Protein AF-A0A3D0NFG2-F1 (afdb_monomer_lite)

Structure (mmCIF, N/CA/C/O backbone):
data_AF-A0A3D0NFG2-F1
#
_entry.id   AF-A0A3D0NFG2-F1
#
loop_
_atom_site.group_PDB
_atom_site.id
_atom_site.type_symbol
_atom_site.label_atom_id
_atom_site.label_alt_id
_atom_site.label_comp_id
_atom_site.label_asym_id
_atom_site.label_entity_id
_atom_site.label_seq_id
_atom_site.pdbx_PDB_ins_code
_atom_site.Cartn_x
_atom_site.Cartn_y
_atom_site.Cartn_z
_atom_site.occupancy
_atom_site.B_iso_or_equiv
_atom_site.auth_seq_id
_atom_site.auth_comp_id
_atom_site.auth_asym_id
_atom_site.auth_atom_id
_atom_site.pdbx_PDB_model_num
ATOM 1 N N . MET A 1 1 ? 4.947 32.023 20.727 1.00 33.19 1 MET A N 1
ATOM 2 C CA . MET A 1 1 ? 3.590 32.604 20.768 1.00 33.19 1 MET A CA 1
ATOM 3 C C . MET A 1 1 ? 2.677 31.541 21.335 1.00 33.19 1 MET A C 1
ATOM 5 O O . MET A 1 1 ? 2.303 30.622 20.619 1.00 33.19 1 MET A O 1
ATOM 9 N N . LEU A 1 2 ? 2.486 31.579 22.651 1.00 29.92 2 LEU A N 1
ATOM 10 C CA . LEU A 1 2 ? 1.627 30.643 23.366 1.00 29.92 2 LEU A CA 1
ATOM 11 C C . LEU A 1 2 ? 0.186 30.987 22.993 1.00 29.92 2 LEU A C 1
ATOM 13 O O . LEU A 1 2 ? -0.215 32.143 23.114 1.00 29.92 2 LEU A O 1
ATOM 17 N N . ALA A 1 3 ? -0.530 30.010 22.440 1.00 35.03 3 ALA A N 1
ATOM 18 C CA . ALA A 1 3 ? -1.921 30.171 22.061 1.00 35.03 3 ALA A CA 1
ATOM 19 C C . ALA A 1 3 ? -2.739 30.538 23.303 1.00 35.03 3 ALA A C 1
ATOM 21 O O . ALA A 1 3 ? -2.671 29.856 24.325 1.00 35.03 3 ALA A O 1
ATOM 22 N N . SER A 1 4 ? -3.472 31.643 23.179 1.00 37.44 4 SER A N 1
ATOM 23 C CA . SER A 1 4 ? -4.578 32.040 24.042 1.00 37.44 4 SER A CA 1
ATOM 24 C C . SER A 1 4 ? -5.436 30.835 24.399 1.00 37.44 4 SER A C 1
ATOM 26 O O . SER A 1 4 ? -5.731 30.044 23.504 1.00 37.44 4 SER A O 1
ATOM 28 N N . GLU A 1 5 ? -5.810 30.749 25.676 1.00 38.12 5 GLU A N 1
ATOM 29 C CA . GLU A 1 5 ? -6.784 29.840 26.287 1.00 38.12 5 GLU A CA 1
ATOM 30 C C . GLU A 1 5 ? -7.698 29.167 25.259 1.00 38.12 5 GLU A C 1
ATOM 32 O O . GLU A 1 5 ? -8.782 29.644 24.921 1.00 38.12 5 GLU A O 1
ATOM 37 N N . GLY A 1 6 ? -7.219 28.045 24.721 1.00 37.66 6 GLY A N 1
ATOM 38 C CA . GLY A 1 6 ? -8.059 27.153 23.958 1.00 37.66 6 GLY A CA 1
ATOM 39 C C . GLY A 1 6 ? -9.035 26.587 24.962 1.00 37.66 6 GLY A C 1
ATOM 40 O O . GLY A 1 6 ? -8.626 25.819 25.831 1.00 37.66 6 GLY A O 1
ATOM 41 N N . GLN A 1 7 ? -10.303 26.987 24.868 1.00 35.16 7 GLN A N 1
ATOM 42 C CA . GLN A 1 7 ? -11.394 26.184 25.395 1.00 35.16 7 GLN A CA 1
ATOM 43 C C . GLN A 1 7 ? -11.075 24.740 25.013 1.00 35.16 7 GLN A C 1
ATOM 45 O O . GLN A 1 7 ? -11.047 24.409 23.824 1.00 35.16 7 GLN A O 1
ATOM 50 N N . CYS A 1 8 ? -10.739 23.910 26.005 1.00 37.84 8 CYS A N 1
ATOM 51 C CA . CYS A 1 8 ? -10.743 22.473 25.823 1.00 37.84 8 CYS A CA 1
ATOM 52 C C . CYS A 1 8 ? -12.117 22.184 25.245 1.00 37.84 8 CYS A C 1
ATOM 54 O O . CYS A 1 8 ? -13.112 22.398 25.936 1.00 37.84 8 CYS A O 1
ATOM 56 N N . ALA A 1 9 ? -12.180 21.813 23.964 1.00 45.41 9 ALA A N 1
ATOM 57 C CA . ALA A 1 9 ? -13.409 21.301 23.398 1.00 45.41 9 ALA A CA 1
ATOM 58 C C . ALA A 1 9 ? -13.881 20.239 24.390 1.00 45.41 9 ALA A C 1
ATOM 60 O O . ALA A 1 9 ? -13.115 19.311 24.667 1.00 45.41 9 ALA A O 1
ATOM 61 N N . GLU A 1 10 ? -15.052 20.451 25.003 1.00 46.59 10 GLU A N 1
ATOM 62 C CA . GLU A 1 10 ? -15.667 19.461 25.881 1.00 46.59 10 GLU A CA 1
ATOM 63 C C . GLU A 1 10 ? -15.535 18.127 25.164 1.00 46.59 10 GLU A C 1
ATOM 65 O O . GLU A 1 10 ? -15.967 17.991 24.012 1.00 46.59 10 GLU A O 1
ATOM 70 N N . GLY A 1 11 ? -14.795 17.203 25.786 1.00 48.84 11 GLY A N 1
ATOM 71 C CA . GLY A 1 11 ? -14.475 15.929 25.172 1.00 48.84 11 GLY A CA 1
ATOM 72 C C . GLY A 1 11 ? -15.769 15.339 24.636 1.00 48.84 11 GLY A C 1
ATOM 73 O O . GLY A 1 11 ? -16.763 15.285 25.361 1.00 48.84 11 GLY A O 1
ATOM 74 N N . THR A 1 12 ? -15.768 14.909 23.374 1.00 53.91 12 THR A N 1
ATOM 75 C CA . THR A 1 12 ? -16.924 14.360 22.637 1.00 53.91 12 THR A CA 1
ATOM 76 C C . THR A 1 12 ? -17.477 13.056 23.232 1.00 53.91 12 THR A C 1
ATOM 78 O O . THR A 1 12 ? -18.167 12.303 22.555 1.00 53.91 12 THR A O 1
ATOM 81 N N . THR A 1 13 ? -17.183 12.798 24.502 1.00 50.78 13 THR A N 1
ATOM 82 C CA . THR A 1 13 ? -17.468 11.602 25.287 1.00 50.78 13 THR A CA 1
ATOM 83 C C . THR A 1 13 ? -18.940 11.253 25.410 1.00 50.78 13 THR A C 1
ATOM 85 O O . THR A 1 13 ? -19.239 10.111 25.730 1.00 50.78 13 THR A O 1
ATOM 88 N N . ASP A 1 14 ? -19.842 12.193 25.119 1.00 53.84 14 ASP A N 1
ATOM 89 C CA . ASP A 1 14 ? -21.291 11.977 25.210 1.00 53.84 14 ASP A CA 1
ATOM 90 C C . ASP A 1 14 ? -22.037 12.278 23.900 1.00 53.84 14 ASP A C 1
ATOM 92 O O . ASP A 1 14 ? -23.268 12.317 23.847 1.00 53.84 14 ASP A O 1
ATOM 96 N N . ARG A 1 15 ? -21.307 12.507 22.799 1.00 59.91 15 ARG A N 1
ATOM 97 C CA . ARG A 1 15 ? -21.954 12.688 21.499 1.00 59.91 15 ARG A CA 1
ATOM 98 C C . ARG A 1 15 ? -22.328 11.315 20.963 1.00 59.91 15 ARG A C 1
ATOM 100 O O . ARG A 1 15 ? -21.459 10.569 20.519 1.00 59.91 15 ARG A O 1
ATOM 107 N N . GLN A 1 16 ? -23.626 11.009 20.968 1.00 69.81 16 GLN A N 1
ATOM 108 C CA . GLN A 1 16 ? -24.158 9.921 20.153 1.00 69.81 16 GLN A CA 1
ATOM 109 C C . GLN A 1 16 ? -23.656 10.112 18.720 1.00 69.81 16 GLN A C 1
ATOM 111 O O . GLN A 1 16 ? -23.919 11.131 18.076 1.00 69.81 16 GLN A O 1
ATOM 116 N N . THR A 1 17 ? -22.870 9.149 18.255 1.00 80.81 17 THR A N 1
ATOM 117 C CA . THR A 1 17 ? -22.407 9.089 16.875 1.00 80.81 17 THR A CA 1
ATOM 118 C C . THR A 1 17 ? -23.627 8.997 15.958 1.00 80.81 17 THR A C 1
ATOM 120 O O . THR A 1 17 ? -24.658 8.432 16.325 1.00 80.81 17 THR A O 1
ATOM 123 N N . HIS A 1 18 ? -23.534 9.551 14.746 1.00 82.56 18 HIS A N 1
ATOM 124 C CA . HIS A 1 18 ? -24.657 9.535 13.794 1.00 82.56 18 HIS A CA 1
ATOM 125 C C . HIS A 1 18 ? -25.144 8.114 13.466 1.00 82.56 18 HIS A C 1
ATOM 127 O O . HIS A 1 18 ? -26.320 7.909 13.169 1.00 82.56 18 HIS A O 1
ATOM 133 N N . HIS A 1 19 ? -24.242 7.136 13.556 1.00 87.12 19 HIS A N 1
ATOM 134 C CA . HIS A 1 19 ? -24.531 5.712 13.459 1.00 87.12 19 HIS A CA 1
ATOM 135 C C . HIS A 1 19 ? -23.896 4.977 14.635 1.00 87.12 19 HIS A C 1
ATOM 137 O O . HIS A 1 19 ? -22.811 5.355 15.082 1.00 87.12 19 HIS A O 1
ATOM 143 N N . ALA A 1 20 ? -24.542 3.910 15.107 1.00 88.75 20 ALA A N 1
ATOM 144 C CA . ALA A 1 20 ? -23.951 3.046 16.122 1.00 88.75 20 ALA A CA 1
ATOM 145 C C . ALA A 1 20 ? -22.652 2.421 15.570 1.00 88.75 20 ALA A C 1
ATOM 147 O O . ALA A 1 20 ? -22.686 1.822 14.489 1.00 88.75 20 ALA A O 1
ATOM 148 N N . PRO A 1 21 ? -21.511 2.563 16.267 1.00 87.88 21 PRO A N 1
ATOM 149 C CA . PRO A 1 21 ? -20.243 2.051 15.776 1.00 87.88 21 PRO A CA 1
ATOM 150 C C . PRO A 1 21 ? -20.239 0.520 15.804 1.00 87.88 21 PRO A C 1
ATOM 152 O O . PRO A 1 21 ? -20.624 -0.105 16.792 1.00 87.88 21 PRO A O 1
ATOM 155 N N . THR A 1 22 ? -19.784 -0.096 14.714 1.00 90.62 22 THR A N 1
ATOM 156 C CA . THR A 1 22 ? -19.608 -1.557 14.621 1.00 90.62 22 THR A CA 1
ATOM 157 C C . THR A 1 22 ? -18.199 -2.000 15.018 1.00 90.62 22 THR A C 1
ATOM 159 O O . THR A 1 22 ? -18.009 -3.132 15.460 1.00 90.62 22 THR A O 1
ATOM 162 N N . ALA A 1 23 ? -17.214 -1.106 14.902 1.00 92.12 23 ALA A N 1
ATOM 163 C CA . ALA A 1 23 ? -15.853 -1.303 15.385 1.00 92.12 23 ALA A CA 1
ATOM 164 C C . ALA A 1 23 ? -15.674 -0.653 16.763 1.00 92.12 23 ALA A C 1
ATOM 166 O O . ALA A 1 23 ? -16.219 0.415 17.024 1.00 92.12 23 ALA A O 1
ATOM 167 N N . LYS A 1 24 ? -14.877 -1.285 17.634 1.00 89.38 24 LYS A N 1
ATOM 168 C CA . LYS A 1 24 ? -14.506 -0.718 18.945 1.00 89.38 24 LYS A CA 1
ATOM 169 C C . LYS A 1 24 ? -13.225 0.107 18.876 1.00 89.38 24 LYS A C 1
ATOM 171 O O . LYS A 1 24 ? -13.131 1.154 19.492 1.00 89.38 24 LYS A O 1
ATOM 176 N N . ASN A 1 25 ? -12.241 -0.388 18.127 1.00 89.62 25 ASN A N 1
ATOM 177 C CA . ASN A 1 25 ? -10.910 0.196 18.020 1.00 89.62 25 ASN A CA 1
ATOM 178 C C . ASN A 1 25 ? -10.446 0.151 16.565 1.00 89.62 25 ASN A C 1
ATOM 180 O O . ASN A 1 25 ? -10.721 -0.821 15.860 1.00 89.62 25 ASN A O 1
ATOM 184 N N . VAL A 1 26 ? -9.699 1.171 16.146 1.00 91.50 26 VAL A N 1
ATOM 185 C CA . VAL A 1 26 ? -9.026 1.217 14.843 1.00 91.50 26 VAL A CA 1
ATOM 186 C C . VAL A 1 26 ? -7.533 1.380 15.088 1.00 91.50 26 VAL A C 1
ATOM 188 O O . VAL A 1 26 ? -7.094 2.403 15.609 1.00 91.50 26 VAL A O 1
ATOM 191 N N . ILE A 1 27 ? -6.755 0.371 14.702 1.00 92.12 27 ILE A N 1
ATOM 192 C CA . ILE A 1 27 ? -5.293 0.442 14.676 1.00 92.12 27 ILE A CA 1
ATOM 193 C C . ILE A 1 27 ? -4.894 0.669 13.224 1.00 92.12 27 ILE A C 1
ATOM 195 O O . ILE A 1 27 ? -5.105 -0.195 12.376 1.00 92.12 27 ILE A O 1
ATOM 199 N N . PHE A 1 28 ? -4.343 1.845 12.937 1.00 91.31 28 PHE A N 1
ATOM 200 C CA . PHE A 1 28 ? -3.890 2.207 11.601 1.00 91.31 28 PHE A CA 1
ATOM 201 C C . PHE A 1 28 ? -2.375 2.386 11.584 1.00 91.31 28 PHE A C 1
ATOM 203 O O . PHE A 1 28 ? -1.821 3.140 12.383 1.00 91.31 28 PHE A O 1
ATOM 210 N N . MET A 1 29 ? -1.715 1.705 10.651 1.00 90.25 29 MET A N 1
ATOM 211 C CA . MET A 1 29 ? -0.271 1.770 10.458 1.00 90.25 29 MET A CA 1
ATOM 212 C C . MET A 1 29 ? 0.029 2.174 9.015 1.00 90.25 29 MET A C 1
ATOM 214 O O . MET A 1 29 ? -0.224 1.409 8.090 1.00 90.25 29 MET A O 1
ATOM 218 N N . CYS A 1 30 ? 0.600 3.364 8.827 1.00 89.00 30 CYS A N 1
ATOM 219 C CA . CYS A 1 30 ? 1.182 3.782 7.553 1.00 89.00 30 CYS A CA 1
ATOM 220 C C . CYS A 1 30 ? 2.696 3.580 7.632 1.00 89.00 30 CYS A C 1
ATOM 222 O O . CYS A 1 30 ? 3.394 4.339 8.305 1.00 89.00 30 CYS A O 1
ATOM 224 N N . GLN A 1 31 ? 3.204 2.525 7.000 1.00 88.62 31 GLN A N 1
ATOM 225 C CA . GLN A 1 31 ? 4.600 2.119 7.146 1.00 88.62 31 GLN A CA 1
ATOM 226 C C . GLN A 1 31 ? 5.489 2.825 6.111 1.00 88.62 31 GLN A C 1
ATOM 228 O O . GLN A 1 31 ? 5.757 2.305 5.030 1.00 88.62 31 GLN A O 1
ATOM 233 N N . IL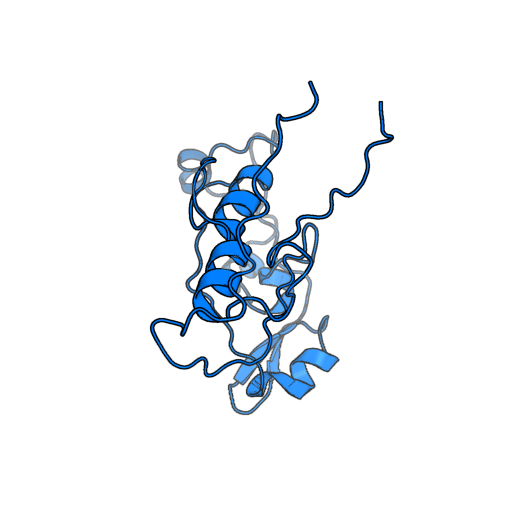E A 1 32 ? 5.939 4.036 6.443 1.00 85.75 32 ILE A N 1
ATOM 234 C CA . ILE A 1 32 ? 6.846 4.818 5.591 1.00 85.75 32 ILE A CA 1
ATOM 235 C C . ILE A 1 32 ? 8.194 4.088 5.494 1.00 85.75 32 ILE A C 1
ATOM 237 O O . ILE A 1 32 ? 8.808 3.776 6.513 1.00 85.75 32 ILE A O 1
ATOM 241 N N . GLY A 1 33 ? 8.644 3.805 4.269 1.00 86.62 33 GLY A N 1
ATOM 242 C CA . GLY A 1 33 ? 9.877 3.050 4.015 1.00 86.62 33 GLY A CA 1
ATOM 243 C C . GLY A 1 33 ? 9.745 1.528 4.163 1.00 86.62 33 GLY A C 1
ATOM 244 O O . GLY A 1 33 ? 10.761 0.836 4.174 1.00 86.62 33 GLY A O 1
ATOM 245 N N . ALA A 1 34 ? 8.524 0.998 4.283 1.00 90.19 34 ALA A N 1
ATOM 246 C CA . ALA A 1 34 ? 8.282 -0.440 4.194 1.00 90.19 34 ALA A CA 1
ATOM 247 C C . ALA A 1 34 ? 8.563 -0.994 2.782 1.00 90.19 34 ALA A C 1
ATOM 249 O O . ALA A 1 34 ? 8.649 -0.219 1.825 1.00 90.19 34 ALA A O 1
ATOM 250 N N . PRO A 1 35 ? 8.688 -2.329 2.634 1.00 92.12 35 PRO A N 1
ATOM 251 C CA . PRO A 1 35 ? 8.835 -2.951 1.324 1.00 92.12 35 PRO A CA 1
ATOM 252 C C . PRO A 1 35 ? 7.662 -2.617 0.394 1.00 92.12 35 PRO A C 1
ATOM 254 O O . PRO A 1 35 ? 6.534 -2.399 0.843 1.00 92.12 35 PRO A O 1
ATOM 257 N N . SER A 1 36 ? 7.933 -2.597 -0.912 1.00 91.94 36 SER A N 1
ATOM 258 C CA . SER A 1 36 ? 6.932 -2.299 -1.938 1.00 91.94 36 SER A CA 1
ATOM 259 C C . SER A 1 36 ? 5.769 -3.288 -1.890 1.00 91.94 36 SER A C 1
ATOM 261 O O . SER A 1 36 ? 5.966 -4.489 -1.712 1.00 91.94 36 SER A O 1
ATOM 263 N N . GLN A 1 37 ? 4.549 -2.827 -2.169 1.00 92.06 37 GLN A N 1
ATOM 264 C CA . GLN A 1 37 ? 3.405 -3.725 -2.340 1.00 92.06 37 GLN A CA 1
ATOM 265 C C . GLN A 1 37 ? 3.628 -4.754 -3.462 1.00 92.06 37 GLN A C 1
ATOM 267 O O . GLN A 1 37 ? 3.117 -5.873 -3.374 1.00 92.06 37 GLN A O 1
ATOM 272 N N . PHE A 1 38 ? 4.431 -4.403 -4.476 1.00 94.00 38 PHE A N 1
ATOM 273 C CA . PHE A 1 38 ? 4.786 -5.297 -5.583 1.00 94.00 38 PHE A CA 1
ATOM 274 C C . PHE A 1 38 ? 5.755 -6.409 -5.169 1.00 94.00 38 PHE A C 1
ATOM 276 O O . PHE A 1 38 ? 5.851 -7.408 -5.874 1.00 94.00 38 PHE A O 1
ATOM 283 N N . ASP A 1 39 ? 6.424 -6.247 -4.024 1.00 96.56 39 ASP A N 1
ATOM 284 C CA . ASP A 1 39 ? 7.308 -7.244 -3.414 1.00 96.56 39 ASP A CA 1
ATOM 285 C C . ASP A 1 39 ? 6.605 -8.079 -2.338 1.00 96.56 39 ASP A C 1
ATOM 287 O O . ASP A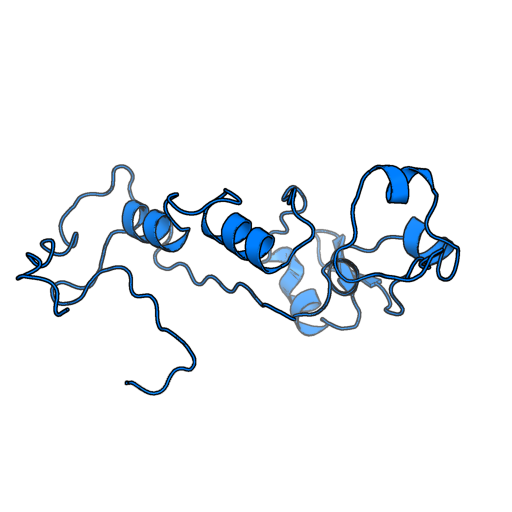 1 39 ? 7.160 -9.085 -1.902 1.00 96.56 39 ASP A O 1
ATOM 291 N N . LEU A 1 40 ? 5.402 -7.681 -1.898 1.00 96.56 40 LEU A N 1
ATOM 292 C CA . LEU A 1 40 ? 4.701 -8.312 -0.775 1.00 96.56 40 LEU A CA 1
ATOM 293 C C . LEU A 1 40 ? 3.421 -9.053 -1.179 1.00 96.56 40 LEU A C 1
ATOM 295 O O . LEU A 1 40 ? 3.260 -10.216 -0.812 1.00 96.56 40 LEU A O 1
ATOM 299 N N . PHE A 1 41 ? 2.506 -8.403 -1.910 1.00 96.56 41 PHE A N 1
ATOM 300 C CA . PHE A 1 41 ? 1.129 -8.907 -2.079 1.00 96.56 41 PHE A CA 1
ATOM 301 C C . PHE A 1 41 ? 0.523 -8.702 -3.477 1.00 96.56 41 PHE A C 1
ATOM 303 O O . PHE A 1 41 ? -0.612 -9.107 -3.715 1.00 96.56 41 PHE A O 1
ATOM 310 N N . ASP A 1 42 ? 1.232 -8.041 -4.394 1.00 95.06 42 ASP A N 1
ATOM 311 C CA . ASP A 1 42 ? 0.706 -7.678 -5.716 1.00 95.06 42 ASP A CA 1
ATOM 312 C C . ASP A 1 42 ? 1.739 -7.970 -6.818 1.00 95.06 42 ASP A C 1
ATOM 314 O O . ASP A 1 42 ? 2.396 -7.046 -7.312 1.00 95.06 42 ASP A O 1
ATOM 318 N N . PRO A 1 43 ? 1.928 -9.252 -7.193 1.00 95.62 43 PRO A N 1
ATOM 319 C CA . PRO A 1 43 ? 2.916 -9.623 -8.194 1.00 95.62 43 PRO A CA 1
ATOM 320 C C . PRO A 1 43 ? 2.628 -8.924 -9.526 1.00 95.62 43 PRO A C 1
ATOM 322 O O . PRO A 1 43 ? 1.486 -8.851 -9.986 1.00 95.62 43 PRO A O 1
ATOM 325 N N . LYS A 1 44 ? 3.688 -8.453 -10.194 1.00 96.00 44 LYS A N 1
ATOM 326 C CA . LYS A 1 44 ? 3.620 -7.787 -11.505 1.00 96.00 44 LYS A CA 1
ATOM 327 C C . LYS A 1 44 ? 4.335 -8.615 -12.584 1.00 96.00 44 LYS A C 1
ATOM 329 O O . LYS A 1 44 ? 5.455 -8.277 -12.959 1.00 96.00 44 LYS A O 1
ATOM 334 N N . PRO A 1 45 ? 3.703 -9.665 -13.153 1.00 95.62 45 PRO A N 1
ATOM 335 C CA . PRO A 1 45 ? 4.357 -10.566 -14.108 1.00 95.62 45 PRO A CA 1
ATOM 336 C C . PRO A 1 45 ? 4.977 -9.861 -15.318 1.00 95.62 45 PRO A C 1
ATOM 338 O O . PRO A 1 45 ? 6.084 -10.199 -15.719 1.00 95.62 45 PRO A O 1
ATOM 341 N N . ILE A 1 46 ? 4.293 -8.857 -15.878 1.00 96.12 46 ILE A N 1
ATOM 342 C CA . ILE A 1 46 ? 4.803 -8.092 -17.028 1.00 96.12 46 ILE A CA 1
ATOM 343 C C . ILE A 1 46 ? 6.030 -7.261 -16.632 1.00 96.12 46 ILE A C 1
ATOM 345 O O . ILE A 1 46 ? 6.967 -7.158 -17.413 1.00 96.12 46 ILE A O 1
ATOM 349 N N . LEU A 1 47 ? 6.043 -6.684 -15.426 1.00 95.69 47 LEU A N 1
ATOM 350 C CA . LEU A 1 47 ? 7.205 -5.944 -14.933 1.00 95.69 47 LEU A CA 1
ATOM 351 C C . L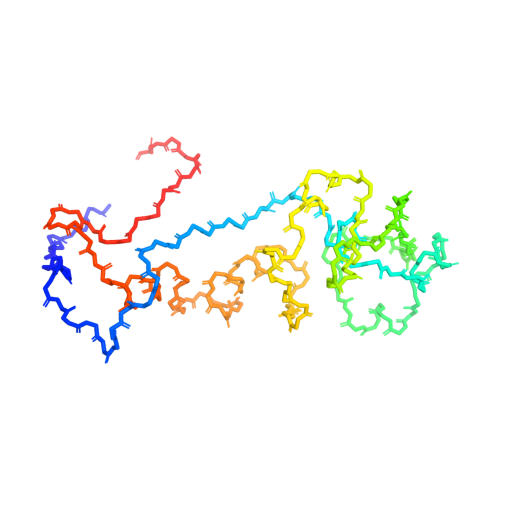EU A 1 47 ? 8.405 -6.883 -14.771 1.00 95.69 47 LEU A C 1
ATOM 353 O O . LEU A 1 47 ? 9.489 -6.551 -15.229 1.00 95.69 47 LEU A O 1
ATOM 357 N N . ASN A 1 48 ? 8.187 -8.076 -14.213 1.00 95.88 48 ASN A N 1
ATOM 358 C CA . ASN A 1 48 ? 9.240 -9.076 -14.024 1.00 95.88 48 ASN A CA 1
ATOM 359 C C . ASN A 1 48 ? 9.796 -9.607 -15.350 1.00 95.88 48 ASN A C 1
ATOM 361 O O . ASN A 1 48 ? 10.992 -9.840 -15.462 1.00 95.88 48 ASN A O 1
ATOM 365 N N . GLN A 1 49 ? 8.949 -9.781 -16.369 1.00 97.06 49 GLN A N 1
ATOM 366 C CA . GLN A 1 49 ? 9.400 -10.172 -17.711 1.00 97.06 49 GLN A CA 1
ATOM 367 C C . GLN A 1 49 ? 10.295 -9.117 -18.364 1.00 97.06 49 GLN A C 1
ATOM 369 O O . GLN A 1 49 ? 11.142 -9.462 -19.180 1.00 97.06 49 GLN A O 1
ATOM 374 N N . ARG A 1 50 ? 10.087 -7.845 -18.016 1.00 97.00 50 ARG A N 1
ATOM 375 C CA . ARG A 1 50 ? 10.768 -6.685 -18.598 1.00 97.00 50 ARG A CA 1
ATOM 376 C C . ARG A 1 50 ? 11.829 -6.102 -17.666 1.00 97.00 50 ARG A C 1
ATOM 378 O O . ARG A 1 50 ? 12.236 -4.954 -17.838 1.00 97.00 50 ARG A O 1
ATOM 385 N N . ASP A 1 51 ? 12.237 -6.863 -16.656 1.00 96.94 51 ASP A N 1
ATOM 386 C CA . ASP A 1 51 ? 13.245 -6.437 -15.696 1.00 96.94 51 ASP A CA 1
ATOM 387 C C . ASP A 1 51 ? 14.549 -6.037 -16.407 1.00 96.94 51 ASP A C 1
ATOM 389 O O . ASP A 1 51 ? 15.007 -6.697 -17.341 1.00 96.94 51 ASP A O 1
ATOM 393 N N . GLY A 1 52 ? 15.124 -4.906 -16.000 1.00 96.06 52 GLY A N 1
ATOM 394 C CA . GLY A 1 52 ? 16.339 -4.348 -16.590 1.00 96.06 52 GLY A CA 1
ATOM 395 C C . GLY A 1 52 ? 16.173 -3.675 -17.961 1.00 96.06 52 GLY A C 1
ATOM 396 O O . GLY A 1 52 ? 17.124 -3.031 -18.422 1.00 96.06 52 GLY A O 1
ATOM 397 N N . GLU A 1 53 ? 15.003 -3.761 -18.606 1.00 96.94 53 GLU A N 1
ATOM 398 C CA . GLU A 1 53 ? 14.704 -2.992 -19.819 1.00 96.94 53 GLU A CA 1
ATOM 399 C C . GLU A 1 53 ? 14.589 -1.494 -19.513 1.00 96.94 53 GLU A C 1
ATOM 401 O O . GLU A 1 53 ? 14.241 -1.089 -18.404 1.00 96.94 53 GLU A O 1
ATOM 406 N N . ALA A 1 54 ? 14.830 -0.645 -20.513 1.00 95.12 54 ALA A N 1
ATOM 407 C CA . ALA A 1 54 ? 14.568 0.784 -20.384 1.00 95.12 54 ALA A CA 1
ATOM 408 C C . ALA A 1 54 ? 13.066 1.054 -20.169 1.00 95.12 54 ALA A C 1
ATOM 410 O O . ALA A 1 54 ? 12.205 0.456 -20.824 1.00 95.12 54 ALA A O 1
ATOM 411 N N . LEU A 1 55 ? 12.751 1.993 -19.274 1.00 92.50 55 LEU A N 1
ATOM 412 C CA . LEU A 1 55 ? 11.394 2.485 -19.070 1.00 92.50 55 LEU A CA 1
ATOM 413 C C . LEU A 1 55 ? 10.861 3.049 -20.403 1.00 92.50 55 LEU A C 1
ATOM 415 O O . LEU A 1 55 ? 11.535 3.881 -21.017 1.00 92.50 55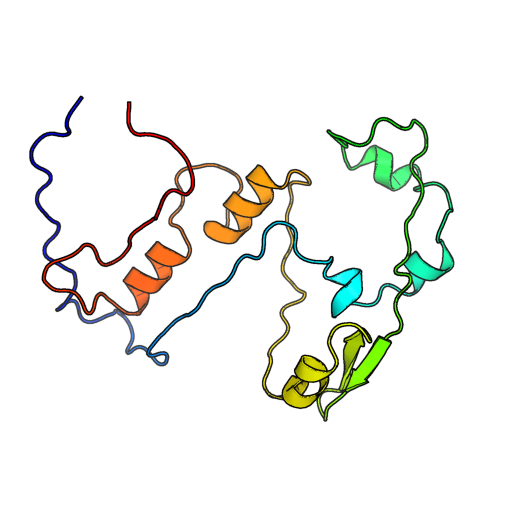 LEU A O 1
ATOM 419 N N . PRO A 1 56 ? 9.671 2.634 -20.882 1.00 91.44 56 PRO A N 1
ATOM 420 C CA . PRO A 1 56 ? 9.172 3.113 -22.164 1.00 91.44 56 PRO A CA 1
ATOM 421 C C . PRO A 1 56 ? 8.938 4.624 -22.152 1.00 91.44 56 PRO A C 1
ATOM 423 O O . PRO A 1 56 ? 8.391 5.163 -21.187 1.00 91.44 56 PRO A O 1
ATOM 426 N N . GLN A 1 57 ? 9.254 5.283 -23.269 1.00 89.44 57 GLN A N 1
ATOM 427 C CA . GLN A 1 57 ? 9.111 6.735 -23.417 1.00 89.44 57 GLN A CA 1
ATOM 428 C C . GLN A 1 57 ? 7.699 7.229 -23.067 1.00 89.44 57 GLN A C 1
ATOM 430 O O . GLN A 1 57 ? 7.546 8.227 -22.376 1.00 89.44 57 GLN A O 1
ATOM 435 N N . SER A 1 58 ? 6.664 6.456 -23.413 1.00 90.25 58 SER A N 1
ATOM 436 C CA . SER A 1 58 ? 5.268 6.783 -23.099 1.00 90.25 58 SER A CA 1
ATOM 437 C C . SER A 1 58 ? 4.969 6.972 -21.605 1.00 90.25 58 SER A C 1
ATOM 439 O O . SER A 1 58 ? 3.932 7.543 -21.272 1.00 90.25 58 SER A O 1
ATOM 441 N N . TYR A 1 59 ? 5.808 6.442 -20.707 1.00 86.62 59 TYR A N 1
ATOM 442 C CA . TYR A 1 59 ? 5.709 6.657 -19.260 1.00 86.62 59 TYR A CA 1
ATOM 443 C C . TYR A 1 59 ? 6.516 7.876 -18.813 1.00 86.62 59 TYR A C 1
ATOM 445 O O . TYR A 1 59 ? 6.016 8.652 -18.001 1.00 86.62 59 TYR A O 1
ATOM 453 N N . LEU A 1 60 ? 7.716 8.069 -19.373 1.00 84.00 60 LEU A N 1
ATOM 454 C CA . LEU A 1 60 ? 8.538 9.265 -19.148 1.00 84.00 60 LEU A CA 1
ATOM 455 C C . LEU A 1 60 ? 7.788 10.544 -19.546 1.00 84.00 60 LEU A C 1
ATOM 457 O O . LEU A 1 60 ? 7.881 11.552 -18.859 1.00 84.00 60 LEU A O 1
ATOM 461 N N . ASP A 1 61 ? 6.970 10.478 -20.595 1.00 86.56 61 ASP A N 1
ATOM 462 C CA . ASP A 1 61 ? 6.168 11.614 -21.063 1.00 86.56 61 ASP A CA 1
ATOM 463 C C . ASP A 1 61 ? 5.000 11.972 -20.120 1.00 86.56 61 ASP A C 1
ATOM 465 O O . ASP A 1 61 ? 4.389 13.031 -20.258 1.00 86.56 61 ASP A O 1
ATOM 469 N N . ARG A 1 62 ? 4.640 11.083 -19.181 1.00 82.94 62 ARG A N 1
ATOM 470 C CA . ARG A 1 62 ? 3.477 11.241 -18.285 1.00 82.94 62 ARG A CA 1
ATOM 471 C C . ARG A 1 62 ? 3.845 11.613 -16.856 1.00 82.94 62 ARG A C 1
ATOM 473 O O . ARG A 1 62 ? 2.976 12.079 -16.122 1.00 82.94 62 ARG A O 1
ATOM 480 N N . VAL A 1 63 ? 5.081 11.349 -16.441 1.00 78.00 63 VAL A N 1
ATOM 481 C CA . VAL A 1 63 ? 5.508 11.466 -15.045 1.00 78.00 63 VAL A CA 1
ATOM 482 C C . VAL A 1 63 ? 6.839 12.195 -14.988 1.00 78.00 63 VAL A C 1
ATOM 484 O O . VAL A 1 63 ? 7.812 11.764 -15.597 1.00 78.00 63 VAL A O 1
ATOM 487 N N . ASP A 1 64 ? 6.884 13.273 -14.209 1.00 77.50 64 ASP A N 1
ATOM 488 C CA . ASP A 1 64 ? 8.136 13.941 -13.868 1.00 77.50 64 ASP A CA 1
ATOM 489 C C . ASP A 1 64 ? 8.732 13.298 -12.609 1.00 77.50 64 ASP A C 1
ATOM 491 O O . ASP A 1 64 ? 8.117 13.283 -11.536 1.00 77.50 64 ASP A O 1
ATOM 495 N N . PHE A 1 65 ? 9.933 12.738 -12.742 1.00 78.88 65 PHE A N 1
ATOM 496 C CA . PHE A 1 65 ? 10.630 12.098 -11.638 1.00 78.88 65 PHE A CA 1
ATOM 497 C C . PHE A 1 65 ? 11.566 13.094 -10.952 1.00 78.88 65 PHE A C 1
ATOM 499 O O . PHE A 1 65 ? 12.677 13.382 -11.399 1.00 78.88 65 PHE A O 1
ATOM 506 N N . ALA A 1 66 ? 11.155 13.569 -9.776 1.00 78.56 66 ALA A N 1
ATOM 507 C CA . ALA A 1 66 ? 11.955 14.514 -9.001 1.00 78.56 66 ALA A CA 1
ATOM 508 C C . ALA A 1 66 ? 13.346 13.964 -8.615 1.00 78.56 66 ALA A C 1
ATOM 510 O O . ALA A 1 66 ? 14.305 14.736 -8.552 1.00 78.56 66 ALA A O 1
ATOM 511 N N . GLN A 1 67 ? 13.466 12.651 -8.378 1.00 79.69 67 GLN A N 1
ATOM 512 C CA . GLN A 1 67 ? 14.676 12.011 -7.835 1.00 79.69 67 GLN A CA 1
ATOM 513 C C . GLN A 1 67 ? 15.422 11.100 -8.822 1.00 79.69 67 GLN A C 1
ATOM 515 O O . GLN A 1 67 ? 16.600 10.841 -8.603 1.00 79.69 67 GLN A O 1
ATOM 520 N N . ILE A 1 68 ? 14.779 10.650 -9.902 1.00 82.25 68 ILE A N 1
ATOM 521 C CA . ILE A 1 68 ? 15.414 9.825 -10.942 1.00 82.25 68 ILE A CA 1
ATOM 522 C C . ILE A 1 68 ? 15.980 10.784 -11.990 1.00 82.25 68 ILE A C 1
ATOM 524 O O . ILE A 1 68 ? 15.237 11.579 -12.564 1.00 82.25 68 ILE A O 1
ATOM 528 N N . LYS A 1 69 ? 17.303 10.783 -12.174 1.00 82.88 69 LYS A N 1
ATOM 529 C CA . LYS A 1 69 ? 18.023 11.745 -13.041 1.00 82.88 69 LYS A CA 1
ATOM 530 C C . LYS A 1 69 ? 18.654 11.090 -14.260 1.00 82.88 69 LYS A C 1
ATOM 532 O O . LYS A 1 69 ? 19.159 11.779 -15.144 1.00 82.88 69 LYS A O 1
ATOM 537 N N . GLU A 1 70 ? 18.628 9.770 -14.304 1.00 84.75 70 GLU A N 1
ATOM 538 C CA . GLU A 1 70 ? 19.051 8.958 -15.421 1.00 84.75 70 GLU A CA 1
ATOM 539 C C . GLU A 1 70 ? 18.229 9.314 -16.660 1.00 84.75 70 GLU A C 1
ATOM 541 O O . GLU A 1 70 ? 17.003 9.358 -16.619 1.00 84.75 70 GLU A O 1
ATOM 546 N N . ALA A 1 71 ? 18.909 9.522 -17.789 1.00 81.50 71 ALA A N 1
ATOM 547 C CA . ALA A 1 71 ? 18.239 9.807 -19.057 1.00 81.50 71 ALA A CA 1
ATOM 548 C C . ALA A 1 71 ? 17.365 8.633 -19.540 1.00 81.50 71 ALA A C 1
ATOM 550 O O . ALA A 1 71 ? 16.381 8.844 -20.240 1.00 81.50 71 ALA A O 1
ATOM 551 N N . GLN A 1 72 ? 17.731 7.400 -19.171 1.00 85.62 72 GLN A N 1
ATOM 552 C CA . GLN A 1 72 ? 16.958 6.187 -19.440 1.00 85.62 72 GLN A CA 1
ATOM 553 C C . GLN A 1 72 ? 16.945 5.294 -18.194 1.00 85.62 72 GLN A C 1
ATOM 555 O O . GLN A 1 72 ? 17.801 4.413 -18.061 1.00 85.62 72 GLN A O 1
ATOM 560 N N . PRO A 1 73 ? 16.014 5.525 -17.252 1.00 91.31 73 PRO A N 1
ATOM 561 C CA . PRO A 1 73 ? 15.857 4.643 -16.108 1.00 91.31 73 PRO A CA 1
ATOM 562 C C . PRO A 1 73 ? 15.393 3.261 -16.568 1.00 91.31 73 PRO A C 1
ATOM 564 O O . PRO A 1 73 ? 14.717 3.121 -17.590 1.00 91.31 73 PRO A O 1
ATOM 567 N N . LYS A 1 74 ? 15.762 2.234 -15.806 1.00 93.88 74 LYS A N 1
ATOM 568 C CA . LYS A 1 74 ? 15.392 0.847 -16.088 1.00 93.88 74 LYS A CA 1
ATOM 569 C C . LYS A 1 74 ? 14.204 0.416 -15.241 1.00 93.88 74 LYS A C 1
ATOM 571 O O . LYS A 1 74 ? 14.029 0.885 -14.118 1.00 93.88 74 LYS A O 1
ATOM 576 N N . LEU A 1 75 ? 13.406 -0.487 -15.790 1.00 94.44 75 LEU A N 1
ATOM 577 C CA . LEU A 1 75 ? 12.403 -1.231 -15.045 1.00 94.44 75 LEU A CA 1
ATOM 578 C C . LEU A 1 75 ? 13.101 -2.142 -14.029 1.00 94.44 75 LEU A C 1
ATOM 580 O O . LEU A 1 75 ? 14.129 -2.738 -14.344 1.00 94.44 75 LEU A O 1
ATOM 584 N N . MET A 1 76 ? 12.528 -2.233 -12.829 1.00 94.25 76 MET A N 1
ATOM 585 C CA . MET A 1 76 ? 12.983 -3.130 -11.768 1.00 94.25 76 MET A CA 1
ATOM 586 C C . MET A 1 76 ? 11.848 -4.097 -11.434 1.00 94.25 76 MET A C 1
ATOM 588 O O . MET A 1 76 ? 10.825 -3.695 -10.876 1.00 94.25 76 MET A O 1
ATOM 592 N N . GLY A 1 77 ? 12.020 -5.353 -11.825 1.00 95.62 77 GLY A N 1
ATOM 593 C CA . GLY A 1 77 ? 11.171 -6.463 -11.421 1.00 95.62 77 GLY A CA 1
ATOM 594 C C . GLY A 1 77 ? 11.385 -6.828 -9.957 1.00 95.62 77 GLY A C 1
ATOM 595 O O . GLY A 1 77 ? 12.420 -6.526 -9.360 1.00 95.62 77 GLY A O 1
ATOM 596 N N . THR A 1 78 ? 10.398 -7.501 -9.371 1.00 96.06 78 THR A N 1
ATOM 597 C CA . THR A 1 78 ? 10.564 -8.058 -8.028 1.00 96.06 78 THR A CA 1
ATOM 598 C C . THR A 1 78 ? 11.446 -9.312 -8.095 1.00 96.06 78 THR A C 1
ATOM 600 O O . THR A 1 78 ? 11.181 -10.192 -8.921 1.00 96.06 78 THR A O 1
ATOM 603 N N . PRO A 1 79 ? 12.495 -9.431 -7.256 1.00 94.88 79 PRO A N 1
ATOM 604 C CA . PRO A 1 79 ? 13.339 -10.624 -7.209 1.00 94.88 79 PRO A CA 1
ATOM 605 C C . PRO A 1 79 ? 12.713 -11.757 -6.381 1.00 94.88 79 PRO A C 1
ATOM 607 O O . PRO A 1 79 ? 13.283 -12.846 -6.308 1.00 94.88 79 PRO A O 1
ATOM 610 N N . TYR A 1 80 ? 11.579 -11.498 -5.725 1.00 97.38 80 TYR A N 1
ATOM 611 C CA . TYR A 1 80 ? 10.962 -12.407 -4.767 1.00 97.38 80 TYR A CA 1
ATOM 612 C C . TYR A 1 80 ? 9.952 -13.342 -5.425 1.00 97.38 80 TYR A C 1
ATOM 614 O O . TYR A 1 80 ? 9.299 -13.011 -6.421 1.00 97.38 80 TYR A O 1
ATOM 622 N N . LYS A 1 81 ? 9.807 -14.531 -4.841 1.00 97.31 81 LYS A N 1
ATOM 623 C CA . LYS A 1 81 ? 8.815 -15.520 -5.270 1.00 97.31 81 LYS A CA 1
ATOM 624 C C . LYS A 1 81 ? 7.459 -15.254 -4.636 1.00 97.31 81 LYS A C 1
ATOM 626 O O . LYS A 1 81 ? 7.370 -14.796 -3.501 1.00 97.31 81 LYS A O 1
ATOM 631 N N . PHE A 1 82 ? 6.413 -15.609 -5.375 1.00 98.12 82 PHE A N 1
ATOM 632 C CA . PHE A 1 82 ? 5.025 -15.481 -4.952 1.00 98.12 82 PHE A CA 1
ATOM 633 C C . PHE A 1 82 ? 4.301 -16.807 -5.099 1.00 98.12 82 PHE A C 1
ATOM 635 O O . PHE A 1 82 ? 4.442 -17.490 -6.116 1.00 98.12 82 PHE A O 1
ATOM 642 N N . GLU A 1 83 ? 3.459 -17.111 -4.122 1.00 98.12 83 GLU A N 1
ATOM 643 C CA . GLU A 1 83 ? 2.568 -18.265 -4.135 1.00 98.12 83 GLU A CA 1
ATOM 644 C C . GLU A 1 83 ? 1.153 -17.831 -3.740 1.00 98.12 83 GLU A C 1
ATOM 646 O O . GLU A 1 83 ? 0.942 -16.754 -3.171 1.00 98.12 83 GLU A O 1
ATOM 651 N N . ARG A 1 84 ? 0.154 -18.637 -4.116 1.00 98.00 84 ARG A N 1
ATOM 652 C CA . ARG A 1 84 ? -1.233 -18.414 -3.699 1.00 98.00 84 ARG A CA 1
ATOM 653 C C . ARG A 1 84 ? -1.483 -19.141 -2.388 1.00 98.00 84 ARG A C 1
ATOM 655 O O . ARG A 1 84 ? -1.205 -20.334 -2.295 1.00 98.00 84 ARG A O 1
ATOM 662 N N . HIS A 1 85 ? -2.049 -18.436 -1.417 1.00 98.31 85 HIS A N 1
ATOM 663 C CA . HIS A 1 85 ? -2.342 -18.966 -0.089 1.00 98.31 85 HIS A CA 1
ATOM 664 C C . HIS A 1 85 ? -3.817 -18.793 0.276 1.00 98.31 85 HIS A C 1
ATOM 666 O O . HIS A 1 85 ? -4.504 -17.928 -0.273 1.00 98.31 85 HIS A O 1
ATOM 672 N N . GLY A 1 86 ? -4.268 -19.608 1.231 1.00 97.25 86 GLY A N 1
ATOM 673 C CA . GLY A 1 86 ? -5.632 -19.576 1.748 1.00 97.25 86 GLY A CA 1
ATOM 674 C C . GLY A 1 86 ? -6.692 -20.019 0.741 1.00 97.25 86 GLY A C 1
ATOM 675 O O . GLY A 1 86 ? -6.407 -20.341 -0.415 1.00 97.25 86 GLY A O 1
ATOM 676 N N . GLU A 1 87 ? -7.940 -20.016 1.190 1.00 97.69 87 GLU A N 1
ATOM 677 C CA . GLU A 1 87 ? -9.111 -20.251 0.340 1.00 97.69 87 GLU A CA 1
ATOM 678 C C . GLU A 1 87 ? -9.377 -19.064 -0.595 1.00 97.69 87 GLU A C 1
ATOM 680 O O . GLU A 1 87 ? -9.870 -19.241 -1.710 1.00 97.69 87 GLU A O 1
ATOM 685 N N . SER A 1 88 ? -8.986 -17.855 -0.179 1.00 96.50 88 SER A N 1
ATOM 686 C CA . SER A 1 88 ? -9.017 -16.650 -1.016 1.00 96.50 88 SER A CA 1
ATOM 687 C C . SER A 1 88 ? -8.085 -16.738 -2.230 1.00 96.50 88 SER A C 1
ATOM 689 O O . SER A 1 88 ? -8.274 -16.013 -3.210 1.00 96.50 88 SER A O 1
ATOM 691 N N . GLY A 1 89 ? -7.079 -17.621 -2.188 1.00 96.88 89 GLY A N 1
ATOM 692 C CA . GLY A 1 89 ? -6.088 -17.780 -3.248 1.00 96.88 89 GLY A CA 1
ATOM 693 C C . GLY A 1 89 ? -5.256 -16.517 -3.475 1.00 96.88 89 GLY A C 1
ATOM 694 O O . GLY A 1 89 ? -4.825 -16.269 -4.609 1.00 96.88 89 GLY A O 1
ATOM 695 N N . GLN A 1 90 ? -5.071 -15.709 -2.429 1.00 97.81 90 GLN A N 1
ATOM 696 C CA . GLN A 1 90 ? -4.349 -14.446 -2.485 1.00 97.81 90 GLN A CA 1
ATOM 697 C C . GLN A 1 90 ? -2.860 -14.685 -2.744 1.00 97.81 90 GLN A C 1
ATOM 699 O O . GLN A 1 90 ? -2.252 -15.593 -2.175 1.00 97.81 90 GLN A O 1
ATOM 704 N N . TRP A 1 91 ? -2.266 -13.847 -3.594 1.00 97.75 91 TRP A N 1
ATOM 705 C CA . TRP A 1 91 ? -0.826 -13.857 -3.829 1.00 97.75 91 TRP A CA 1
ATOM 706 C C . TRP A 1 91 ? -0.079 -13.265 -2.636 1.00 97.75 91 TRP A C 1
ATOM 708 O O . TRP A 1 91 ? -0.343 -12.129 -2.238 1.00 97.75 91 TRP A O 1
ATOM 718 N N . VAL A 1 92 ? 0.881 -14.014 -2.101 1.00 98.12 92 VAL A N 1
ATOM 719 C CA . VAL A 1 92 ? 1.760 -13.558 -1.021 1.00 98.12 92 VAL A CA 1
ATOM 720 C C . VAL A 1 92 ? 3.202 -13.911 -1.367 1.00 98.12 92 VAL A C 1
ATOM 722 O O . VAL A 1 92 ? 3.488 -14.987 -1.891 1.00 98.12 92 VAL A O 1
ATOM 725 N N . SER A 1 93 ? 4.101 -12.967 -1.115 1.00 98.12 93 SER A N 1
ATOM 726 C CA . SER A 1 93 ? 5.540 -13.132 -1.293 1.00 98.12 93 SER A CA 1
ATOM 727 C C . SER A 1 93 ? 6.143 -14.061 -0.241 1.00 98.12 93 SER A C 1
ATOM 729 O O . SER A 1 93 ? 5.701 -14.079 0.912 1.00 98.12 93 SER A O 1
ATOM 731 N N . GLU A 1 94 ? 7.228 -14.751 -0.599 1.00 97.94 94 GLU A N 1
ATOM 732 C CA . GLU A 1 94 ? 8.033 -15.563 0.326 1.00 97.94 94 GLU A CA 1
ATOM 733 C C . GLU A 1 94 ? 8.562 -14.768 1.537 1.00 97.94 94 GLU A C 1
ATOM 735 O O . GLU A 1 94 ? 8.924 -15.352 2.556 1.00 97.94 94 GLU A O 1
ATOM 740 N N . LEU A 1 95 ? 8.558 -13.432 1.460 1.00 97.75 95 LEU A N 1
ATOM 741 C CA . LEU A 1 95 ? 8.924 -12.530 2.555 1.00 97.75 95 LEU A CA 1
ATOM 742 C C . LEU A 1 95 ? 7.906 -12.484 3.703 1.00 97.75 95 LEU A C 1
ATOM 744 O O . LEU A 1 95 ? 8.247 -12.037 4.797 1.00 97.75 95 LEU A O 1
ATOM 748 N N . MET A 1 96 ? 6.664 -12.920 3.477 1.00 97.56 96 MET A N 1
ATOM 749 C CA . MET A 1 96 ? 5.562 -12.771 4.436 1.00 97.56 96 MET A CA 1
ATOM 750 C C . MET A 1 96 ? 4.935 -14.116 4.855 1.00 97.56 96 MET A C 1
ATOM 752 O O . MET A 1 96 ? 3.706 -14.224 4.900 1.00 97.56 96 MET A O 1
ATOM 756 N N . PRO A 1 97 ? 5.726 -15.141 5.241 1.00 96.94 97 PRO A N 1
ATOM 757 C CA . PRO A 1 97 ? 5.225 -16.504 5.454 1.00 96.94 97 PRO A CA 1
ATOM 758 C C . PRO A 1 97 ? 4.198 -16.590 6.592 1.00 96.94 97 PRO A C 1
ATOM 760 O O . PRO A 1 97 ? 3.225 -17.335 6.513 1.00 96.94 97 PRO A O 1
ATOM 763 N N . HIS A 1 98 ? 4.362 -15.784 7.643 1.00 98.06 98 HIS A N 1
ATOM 764 C CA . HIS A 1 98 ? 3.401 -15.737 8.747 1.00 98.06 98 HIS A CA 1
ATOM 765 C C . HIS A 1 98 ? 2.098 -15.031 8.367 1.00 98.06 98 HIS A C 1
ATOM 767 O O . HIS A 1 98 ? 1.041 -15.386 8.876 1.00 98.06 98 HIS A O 1
ATOM 773 N N . THR A 1 99 ? 2.160 -14.059 7.451 1.00 97.38 99 THR A N 1
ATOM 774 C CA . THR A 1 99 ? 0.956 -13.379 6.949 1.00 97.38 99 THR A CA 1
ATOM 775 C C . THR A 1 99 ? 0.201 -14.280 5.979 1.00 97.38 99 THR A C 1
ATOM 777 O O . THR A 1 99 ? -1.023 -14.337 6.032 1.00 97.38 99 THR A O 1
ATOM 780 N N . ALA A 1 100 ? 0.921 -15.049 5.156 1.00 97.94 100 ALA A N 1
ATOM 781 C CA . ALA A 1 100 ? 0.336 -16.069 4.291 1.00 97.94 100 ALA A CA 1
ATOM 782 C C . ALA A 1 100 ? -0.525 -17.077 5.077 1.00 97.94 100 ALA A C 1
ATOM 784 O O . ALA A 1 100 ? -1.588 -17.474 4.607 1.00 97.94 100 ALA A O 1
ATOM 785 N N . GLY A 1 101 ? -0.119 -17.426 6.306 1.00 98.19 101 GLY A N 1
ATOM 786 C CA . GLY A 1 101 ? -0.874 -18.317 7.195 1.00 98.19 101 GLY A CA 1
ATOM 787 C C . GLY A 1 101 ? -2.202 -17.758 7.726 1.00 98.19 101 GLY A C 1
ATOM 788 O O . GLY A 1 101 ? -2.987 -18.520 8.280 1.00 98.19 101 GLY A O 1
ATOM 789 N N . ILE A 1 102 ? -2.467 -16.457 7.569 1.00 98.19 102 ILE A N 1
ATOM 790 C CA . ILE A 1 102 ? -3.699 -15.797 8.038 1.00 98.19 102 ILE A CA 1
ATOM 791 C C . ILE A 1 102 ? -4.390 -14.987 6.935 1.00 98.19 102 ILE A C 1
ATOM 793 O O . ILE A 1 102 ? -5.205 -14.114 7.230 1.00 98.19 102 ILE A O 1
ATOM 797 N N . VAL A 1 103 ? -4.058 -15.238 5.667 1.00 98.06 103 VAL A N 1
ATOM 798 C CA . VAL A 1 103 ? -4.467 -14.370 4.554 1.00 98.06 103 VAL A CA 1
ATOM 799 C C . VAL A 1 103 ? -5.987 -14.279 4.383 1.00 98.06 103 VAL A C 1
ATOM 801 O O . VAL A 1 103 ? -6.496 -13.217 4.043 1.00 98.06 103 VAL A O 1
ATOM 804 N N . ASP A 1 104 ? -6.723 -15.334 4.739 1.00 98.31 104 ASP A N 1
ATOM 805 C CA . ASP A 1 104 ? -8.193 -15.365 4.686 1.00 98.31 104 ASP A CA 1
ATOM 806 C C . ASP A 1 104 ? -8.866 -14.515 5.781 1.00 98.31 104 ASP A C 1
ATOM 808 O O . ASP A 1 104 ? -10.066 -14.250 5.728 1.00 98.31 104 ASP A O 1
ATOM 812 N N . HIS A 1 105 ? -8.098 -14.039 6.765 1.00 98.00 105 HIS A N 1
ATOM 813 C CA . HIS A 1 105 ? -8.546 -13.072 7.771 1.00 98.00 105 HIS A CA 1
ATOM 814 C C . HIS A 1 105 ? -8.174 -11.627 7.415 1.00 98.00 105 HIS A C 1
ATOM 816 O O . HIS A 1 105 ? -8.423 -10.712 8.204 1.00 98.00 105 HIS A O 1
ATOM 822 N N . ILE A 1 106 ? -7.570 -11.407 6.245 1.00 97.12 106 ILE A N 1
ATOM 823 C CA . ILE A 1 106 ? -7.095 -10.104 5.788 1.00 97.12 106 ILE A CA 1
ATOM 824 C C . ILE A 1 106 ? -7.881 -9.702 4.542 1.00 97.12 106 ILE A C 1
ATOM 826 O O . ILE A 1 106 ? -8.051 -10.472 3.604 1.00 97.12 106 ILE A O 1
ATOM 830 N N . SER A 1 107 ? -8.347 -8.456 4.515 1.00 96.06 107 SER A N 1
ATOM 831 C CA . SER A 1 107 ? -8.920 -7.858 3.309 1.00 96.06 107 SER A CA 1
ATOM 832 C C . SER A 1 107 ? -7.876 -7.005 2.601 1.00 96.06 107 SER A C 1
ATOM 834 O O . SER A 1 107 ? -7.308 -6.089 3.196 1.00 96.06 107 SER A O 1
ATOM 836 N N . PHE A 1 108 ? -7.656 -7.279 1.317 1.00 95.06 108 PHE A N 1
ATOM 837 C CA . PHE A 1 108 ? -6.749 -6.513 0.469 1.00 95.06 108 PHE A CA 1
ATOM 838 C C . PHE A 1 108 ? -7.532 -5.498 -0.363 1.00 95.06 108 PHE A C 1
ATOM 840 O O . PHE A 1 108 ? -8.507 -5.840 -1.031 1.00 95.06 108 PHE A O 1
ATOM 847 N N . VAL A 1 109 ? -7.090 -4.240 -0.345 1.00 93.88 109 VAL A N 1
ATOM 848 C CA . VAL A 1 109 ? -7.697 -3.154 -1.125 1.00 93.88 109 VAL A CA 1
ATOM 849 C C . VAL A 1 109 ? -6.695 -2.680 -2.172 1.00 93.88 109 VAL A C 1
ATOM 851 O O . VAL A 1 109 ? -5.805 -1.884 -1.888 1.00 93.88 109 VAL A O 1
ATOM 854 N N . HIS A 1 110 ? -6.848 -3.169 -3.402 1.00 90.00 110 HIS A N 1
ATOM 855 C CA . HIS A 1 110 ? -5.965 -2.840 -4.533 1.00 90.00 110 HIS A CA 1
ATOM 856 C C . HIS A 1 110 ? -6.441 -1.635 -5.359 1.00 90.00 110 HIS A C 1
ATOM 858 O O . HIS A 1 110 ? -5.808 -1.256 -6.340 1.00 90.00 110 HIS A O 1
ATOM 864 N N . THR A 1 111 ? -7.572 -1.034 -4.991 1.00 90.81 111 THR A N 1
ATOM 865 C CA . THR A 1 111 ? -8.203 0.058 -5.746 1.00 90.81 111 THR A CA 1
ATOM 866 C C . THR A 1 111 ? -7.672 1.443 -5.377 1.00 90.81 111 THR A C 1
ATOM 868 O O . THR A 1 111 ? -8.076 2.429 -5.988 1.00 90.81 111 THR A O 1
ATOM 871 N N . CYS A 1 112 ? -6.791 1.547 -4.380 1.00 87.75 112 CYS A N 1
ATOM 872 C CA . CYS A 1 112 ? -6.200 2.819 -3.974 1.00 87.75 112 CYS A CA 1
ATOM 873 C C . CYS A 1 112 ? -5.205 3.318 -5.030 1.00 87.75 112 CYS A C 1
ATOM 875 O O . CYS A 1 112 ? -4.337 2.573 -5.480 1.00 87.75 112 CYS A O 1
ATOM 877 N N . GLN A 1 113 ? -5.310 4.595 -5.395 1.00 86.44 113 GLN A N 1
ATOM 878 C CA . GLN A 1 113 ? -4.395 5.257 -6.322 1.00 86.44 113 GLN A CA 1
ATOM 879 C C . GLN A 1 113 ? -3.931 6.587 -5.734 1.00 86.44 113 GLN A C 1
ATOM 881 O O . GLN A 1 113 ? -4.696 7.290 -5.073 1.00 86.44 113 GLN A O 1
ATOM 886 N N . ALA A 1 114 ? -2.677 6.938 -6.003 1.00 84.12 114 ALA A N 1
ATOM 887 C CA . ALA A 1 114 ? -2.121 8.246 -5.699 1.00 84.12 114 ALA A CA 1
ATOM 888 C C . ALA A 1 114 ? -1.745 8.953 -7.004 1.00 84.12 114 ALA A C 1
ATOM 890 O O . ALA A 1 114 ? -1.271 8.327 -7.948 1.00 84.12 114 ALA A O 1
ATOM 891 N N . GLU A 1 115 ? -1.960 10.265 -7.043 1.00 80.50 115 GLU A N 1
ATOM 892 C CA . GLU A 1 115 ? -1.659 11.105 -8.209 1.00 80.50 115 GLU A CA 1
ATOM 893 C C . GLU A 1 115 ? -0.253 11.714 -8.156 1.00 80.50 115 GLU A C 1
ATOM 895 O O . GLU A 1 115 ? 0.196 12.315 -9.129 1.00 80.50 115 GLU A O 1
ATOM 900 N N . ASP A 1 116 ? 0.418 11.617 -7.008 1.00 82.19 116 ASP A N 1
ATOM 901 C CA . ASP A 1 116 ? 1.692 12.278 -6.756 1.00 82.19 116 ASP A CA 1
ATOM 902 C C . ASP A 1 116 ? 2.786 11.232 -6.494 1.00 82.19 116 ASP A C 1
ATOM 904 O O . ASP A 1 116 ? 2.623 10.409 -5.587 1.00 82.19 116 ASP A O 1
ATOM 908 N N . PRO A 1 117 ? 3.885 11.233 -7.269 1.00 79.38 117 PRO A N 1
ATOM 909 C CA . PRO A 1 117 ? 4.989 10.301 -7.067 1.00 79.38 117 PRO A CA 1
ATOM 910 C C . PRO A 1 117 ? 5.858 10.663 -5.851 1.00 79.38 117 PRO A C 1
ATOM 912 O O . PRO A 1 117 ? 6.727 9.882 -5.466 1.00 79.38 117 PRO A O 1
ATOM 915 N N . ASN A 1 118 ? 5.670 11.839 -5.243 1.00 84.25 118 ASN A N 1
ATOM 916 C CA . ASN A 1 118 ? 6.423 12.264 -4.071 1.00 84.25 118 ASN A CA 1
ATOM 917 C C . ASN A 1 118 ? 5.808 11.693 -2.785 1.00 84.25 118 ASN A C 1
ATOM 919 O O . ASN A 1 118 ? 4.640 11.939 -2.477 1.00 84.25 118 ASN A O 1
ATOM 923 N N . HIS A 1 119 ? 6.626 10.999 -1.989 1.00 87.19 119 HIS A N 1
ATOM 924 C CA . HIS A 1 119 ? 6.202 10.392 -0.726 1.00 87.19 119 HIS A CA 1
ATOM 925 C C . HIS A 1 119 ? 5.539 11.393 0.232 1.00 87.19 119 HIS A C 1
ATOM 927 O O . HIS A 1 119 ? 4.525 11.051 0.824 1.00 87.19 119 HIS A O 1
ATOM 933 N N . MET A 1 120 ? 6.007 12.646 0.322 1.00 87.31 120 MET A N 1
ATOM 934 C CA . MET A 1 120 ? 5.410 13.645 1.222 1.00 87.31 120 MET A CA 1
ATOM 935 C C . MET A 1 120 ? 3.932 13.911 0.888 1.00 87.31 120 MET A C 1
ATOM 937 O O . MET A 1 120 ? 3.076 13.954 1.773 1.00 87.31 120 MET A O 1
ATOM 941 N N . PHE A 1 121 ? 3.615 14.092 -0.396 1.00 88.50 121 PHE A N 1
ATOM 942 C CA . PHE A 1 121 ? 2.240 14.334 -0.836 1.00 88.50 121 PHE A CA 1
ATOM 943 C C . PHE A 1 121 ? 1.423 13.043 -0.885 1.00 88.50 121 PHE A C 1
ATOM 945 O O . PHE A 1 121 ? 0.223 13.085 -0.614 1.00 88.50 121 PHE A O 1
ATOM 952 N N . GLY A 1 122 ? 2.061 11.901 -1.154 1.00 89.56 122 GLY A N 1
ATOM 953 C CA . GLY A 1 122 ? 1.459 10.576 -1.020 1.00 89.56 122 GLY A CA 1
ATOM 954 C C . GLY A 1 122 ? 1.018 10.279 0.415 1.00 89.56 122 GLY A C 1
ATOM 955 O O . GLY A 1 122 ? -0.113 9.856 0.631 1.00 89.56 122 GLY A O 1
ATOM 956 N N . GLU A 1 123 ? 1.847 10.585 1.412 1.00 89.44 123 GLU A N 1
ATOM 957 C CA . GLU A 1 123 ? 1.520 10.450 2.835 1.00 89.44 123 GLU A CA 1
ATOM 958 C C . GLU A 1 123 ? 0.357 11.358 3.239 1.00 89.44 123 GLU A C 1
ATOM 960 O O . GLU A 1 123 ? -0.563 10.927 3.942 1.00 89.44 123 GLU A O 1
ATOM 965 N N . LEU A 1 124 ? 0.359 12.608 2.769 1.00 91.12 124 LEU A N 1
ATOM 966 C CA . LEU A 1 124 ? -0.749 13.531 3.001 1.00 91.12 124 LEU A CA 1
ATOM 967 C C . LEU A 1 124 ? -2.043 13.022 2.354 1.00 91.12 124 LEU A C 1
ATOM 969 O O . LEU A 1 124 ? -3.104 13.071 2.981 1.00 91.12 124 LEU A O 1
ATOM 973 N N . HIS A 1 125 ? -1.952 12.477 1.140 1.00 92.00 125 HIS A N 1
ATOM 974 C CA . HIS A 1 125 ? -3.076 11.873 0.436 1.00 92.00 125 HIS A CA 1
ATOM 975 C C . HIS A 1 125 ? -3.611 10.650 1.188 1.00 92.00 125 HIS A C 1
ATOM 977 O O . HIS A 1 125 ? -4.808 10.587 1.450 1.00 92.00 125 HIS A O 1
ATOM 983 N N . MET A 1 126 ? -2.743 9.741 1.633 1.00 91.25 126 MET A N 1
ATOM 984 C CA . MET A 1 126 ? -3.127 8.582 2.444 1.00 91.25 126 MET A CA 1
ATOM 985 C C . MET A 1 126 ? -3.828 8.989 3.740 1.00 91.25 126 MET A C 1
ATOM 987 O O . MET A 1 126 ? -4.810 8.369 4.140 1.00 91.25 126 MET A O 1
ATOM 991 N N . ASN A 1 127 ? -3.351 10.052 4.391 1.00 91.12 127 ASN A N 1
ATOM 992 C CA . ASN A 1 127 ? -3.932 10.505 5.648 1.00 91.12 127 ASN A CA 1
ATOM 993 C C . ASN A 1 127 ? -5.215 11.316 5.469 1.00 91.12 127 ASN A C 1
ATOM 995 O O . ASN A 1 127 ? -6.028 11.315 6.382 1.00 91.12 127 ASN A O 1
ATOM 999 N N . THR A 1 128 ? -5.402 12.043 4.366 1.00 92.69 128 THR A N 1
ATOM 1000 C CA . THR A 1 128 ? -6.479 13.053 4.260 1.00 92.69 128 THR A CA 1
ATOM 1001 C C . THR A 1 128 ? -7.380 12.904 3.032 1.00 92.69 128 THR A C 1
ATOM 1003 O O . THR A 1 128 ? -8.310 13.690 2.842 1.00 92.69 128 THR A O 1
ATOM 1006 N N . GLY A 1 129 ? -7.108 11.931 2.160 1.00 91.19 129 GLY A N 1
ATOM 1007 C CA . GLY A 1 129 ? -7.781 11.795 0.866 1.00 91.19 129 GLY A CA 1
ATOM 1008 C C . GLY A 1 129 ? -7.497 12.963 -0.090 1.00 91.19 129 GLY A C 1
ATOM 1009 O O . GLY A 1 129 ? -8.270 13.207 -1.017 1.00 91.19 129 GLY A O 1
ATOM 1010 N N . TRP A 1 130 ? -6.446 13.755 0.162 1.00 91.06 130 TRP A N 1
ATOM 1011 C CA . TRP A 1 130 ? -6.075 14.899 -0.666 1.00 91.06 130 TRP A CA 1
ATOM 1012 C C . TRP A 1 130 ? -4.589 15.232 -0.580 1.00 91.06 130 TRP A C 1
ATOM 1014 O O . TRP A 1 130 ? -3.970 15.112 0.469 1.00 91.06 130 TRP A O 1
ATOM 1024 N N . ARG A 1 131 ? -4.015 15.719 -1.680 1.00 87.56 131 ARG A N 1
ATOM 1025 C CA . ARG A 1 131 ? -2.586 16.072 -1.761 1.00 87.56 131 ARG A CA 1
ATOM 1026 C C . ARG A 1 131 ? -2.235 17.485 -1.276 1.00 87.56 131 ARG A C 1
ATOM 1028 O O . ARG A 1 131 ? -1.086 17.897 -1.381 1.00 87.56 131 ARG A O 1
ATOM 1035 N N . ARG A 1 132 ? -3.206 18.268 -0.787 1.00 88.50 132 ARG A N 1
ATOM 1036 C CA . ARG A 1 132 ? -2.972 19.610 -0.213 1.00 88.50 132 ARG A CA 1
ATOM 1037 C C . ARG A 1 132 ? -3.445 19.666 1.233 1.00 88.50 132 ARG A C 1
ATOM 1039 O O . ARG A 1 132 ? -4.408 19.001 1.601 1.00 88.50 132 ARG A O 1
ATOM 1046 N N . PHE A 1 133 ? -2.795 20.502 2.034 1.00 88.19 133 PHE A N 1
ATOM 1047 C CA . PHE A 1 133 ? -3.167 20.698 3.433 1.00 88.19 133 PHE A CA 1
ATOM 1048 C C . PHE A 1 133 ? -4.592 21.251 3.579 1.00 88.19 133 PHE A C 1
ATOM 1050 O O . PHE A 1 133 ? -5.093 21.952 2.699 1.00 88.19 133 PHE A O 1
ATOM 1057 N N . GLY A 1 134 ? -5.218 20.957 4.722 1.00 88.81 134 GLY A N 1
ATOM 1058 C CA . GLY A 1 134 ? -6.512 21.526 5.114 1.00 88.81 134 GLY A CA 1
ATOM 1059 C C . GLY A 1 134 ? -7.705 20.569 5.063 1.00 88.81 134 GLY A C 1
ATOM 1060 O O . GLY A 1 134 ? -8.808 20.992 5.393 1.00 88.81 134 GLY A O 1
ATOM 1061 N N . ARG A 1 135 ? -7.521 19.294 4.686 1.00 93.38 135 ARG A N 1
ATOM 1062 C CA . ARG A 1 135 ? -8.573 18.268 4.807 1.00 93.38 135 ARG A CA 1
ATOM 1063 C C . ARG A 1 135 ? -8.482 17.498 6.133 1.00 93.38 135 ARG A C 1
ATOM 1065 O O . ARG A 1 135 ? -7.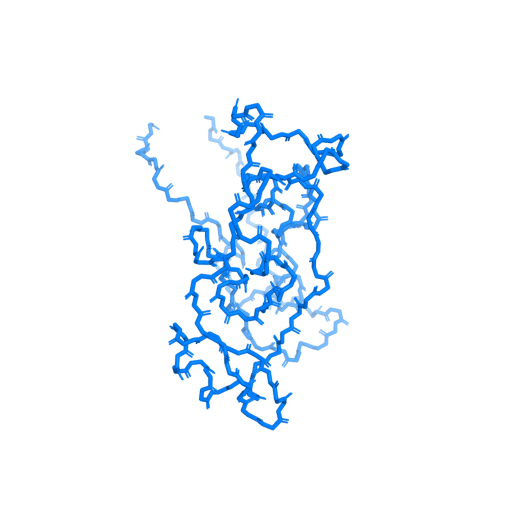373 17.343 6.649 1.00 93.38 135 ARG A O 1
ATOM 1072 N N . PRO A 1 136 ? -9.615 17.008 6.680 1.00 93.00 136 PRO A N 1
ATOM 1073 C CA . PRO A 1 136 ? -9.609 16.155 7.865 1.00 93.00 136 PRO A CA 1
ATOM 1074 C C . PRO A 1 136 ? -8.752 14.909 7.645 1.00 93.00 136 PRO A C 1
ATOM 1076 O O . PRO A 1 136 ? -8.784 14.314 6.566 1.00 93.00 136 PRO A O 1
ATOM 1079 N N . SER A 1 137 ? -7.998 14.512 8.668 1.00 92.50 137 SER A N 1
ATOM 1080 C CA . SER A 1 137 ? -7.202 13.289 8.614 1.00 92.50 137 SER A CA 1
ATOM 1081 C C . SER A 1 137 ? -8.054 12.055 8.914 1.00 92.50 137 SER A C 1
ATOM 1083 O O . SER A 1 137 ? -9.140 12.154 9.489 1.00 92.50 137 SER A O 1
ATOM 1085 N N . LEU A 1 138 ? -7.528 10.872 8.596 1.00 92.56 138 LEU A N 1
ATOM 1086 C CA . LEU A 1 138 ? -8.098 9.583 8.968 1.00 92.56 138 LEU A CA 1
ATOM 1087 C C . LEU A 1 138 ? -8.401 9.532 10.470 1.00 92.56 138 LEU A C 1
ATOM 1089 O O . LEU A 1 138 ? -9.478 9.103 10.862 1.00 92.56 138 LEU A O 1
ATOM 1093 N N . GLY A 1 139 ? -7.496 10.040 11.310 1.00 91.00 139 GLY A N 1
ATOM 1094 C CA . GLY A 1 139 ? -7.709 10.101 12.755 1.00 91.00 139 GLY A CA 1
ATOM 1095 C C . GLY A 1 139 ? -8.879 11.001 13.163 1.00 91.00 139 GLY A C 1
ATOM 1096 O O . GLY A 1 139 ? -9.639 10.641 14.057 1.00 91.00 139 GLY A O 1
ATOM 1097 N N . SER A 1 140 ? -9.091 12.128 12.473 1.00 90.56 140 SER A N 1
ATOM 1098 C CA . SER A 1 140 ? -10.279 12.966 12.684 1.00 90.56 140 SER A CA 1
ATOM 1099 C C . SER A 1 140 ? -11.571 12.243 12.291 1.00 90.56 140 SER A C 1
ATOM 1101 O O . SER A 1 140 ? -12.568 12.361 12.998 1.00 90.56 140 SER A O 1
ATOM 1103 N N . TRP A 1 141 ? -11.554 11.464 11.204 1.00 91.62 141 TRP A N 1
ATOM 1104 C CA . TRP A 1 141 ? -12.697 10.643 10.791 1.00 91.62 141 TRP A CA 1
ATOM 1105 C C . TRP A 1 141 ? -12.989 9.502 11.767 1.00 91.62 141 TRP A C 1
ATOM 1107 O O . TRP A 1 141 ? -14.151 9.267 12.089 1.00 91.62 141 TRP A O 1
ATOM 1117 N N . VAL A 1 142 ? -11.954 8.834 12.282 1.00 91.38 142 VAL A N 1
ATOM 1118 C CA . VAL A 1 142 ? -12.097 7.803 13.320 1.00 91.38 142 VAL A CA 1
ATOM 1119 C C . VAL A 1 142 ? -12.697 8.407 14.589 1.00 91.38 142 VAL A C 1
ATOM 1121 O O . VAL A 1 142 ? -13.673 7.872 15.105 1.00 91.38 142 VAL A O 1
ATOM 1124 N N . LEU A 1 143 ? -12.188 9.557 15.045 1.00 89.69 143 LEU A N 1
ATOM 1125 C CA . LEU A 1 143 ? -12.738 10.268 16.203 1.00 89.69 143 LEU A CA 1
ATOM 1126 C C . LEU A 1 143 ? -14.199 10.693 15.980 1.00 89.69 143 LEU A C 1
ATOM 1128 O O . LEU A 1 143 ? -15.011 10.613 16.896 1.00 89.69 143 LEU A O 1
ATOM 1132 N N . TYR A 1 144 ? -14.551 11.133 14.771 1.00 89.25 144 TYR A N 1
ATOM 1133 C CA . TYR A 1 144 ? -15.930 11.475 14.423 1.00 89.25 144 TYR A CA 1
ATOM 1134 C C . TYR A 1 144 ? -16.860 10.251 14.435 1.00 89.25 144 TYR A C 1
ATOM 1136 O O . TYR A 1 144 ? -17.991 10.345 14.908 1.00 89.25 144 TYR A O 1
ATOM 1144 N N . GLY A 1 145 ? -16.390 9.109 13.923 1.00 89.88 145 GLY A N 1
ATOM 1145 C CA . GLY A 1 145 ? -17.182 7.885 13.800 1.00 89.88 145 GLY A CA 1
ATOM 1146 C C . GLY A 1 145 ? -17.306 7.066 15.086 1.00 89.88 145 GLY A C 1
ATOM 1147 O O . GLY A 1 145 ? -18.330 6.417 15.276 1.00 89.88 145 GLY A O 1
ATOM 1148 N N . LEU A 1 146 ? -16.289 7.086 15.954 1.00 89.94 146 LEU A N 1
ATOM 1149 C CA . LEU A 1 146 ? -16.249 6.296 17.193 1.00 89.94 146 LEU A CA 1
ATOM 1150 C C . LEU A 1 146 ? -16.440 7.130 18.466 1.00 89.94 146 LEU A C 1
ATOM 1152 O O . LEU A 1 146 ? -16.788 6.578 19.505 1.00 89.94 146 LEU A O 1
ATOM 1156 N N . GLY A 1 147 ? -16.225 8.444 18.400 1.00 87.88 147 GLY A N 1
ATOM 1157 C CA . GLY A 1 147 ? -16.171 9.297 19.584 1.00 87.88 147 GLY A CA 1
ATOM 1158 C C . GLY A 1 147 ? -14.843 9.183 20.340 1.00 87.88 147 GLY A C 1
ATOM 1159 O O . GLY A 1 147 ? -13.876 8.581 19.874 1.00 87.88 147 GLY A O 1
ATOM 1160 N N . SER A 1 148 ? -14.786 9.827 21.507 1.00 84.69 148 SER A N 1
ATOM 1161 C CA . SER A 1 148 ? -13.636 9.789 22.417 1.00 84.69 148 SER A CA 1
ATOM 1162 C C . SER A 1 148 ? -14.020 9.041 23.685 1.00 84.69 148 SER A C 1
ATOM 1164 O O . SER A 1 148 ? -15.014 9.389 24.316 1.00 84.69 148 SER A O 1
ATOM 1166 N N . GLU A 1 149 ? -13.204 8.083 24.118 1.00 81.81 149 GLU A N 1
ATOM 1167 C CA . GLU A 1 149 ? -13.337 7.494 25.460 1.00 81.81 149 GLU A CA 1
ATOM 1168 C C . GLU A 1 149 ? -12.770 8.421 26.553 1.00 81.81 149 GLU A C 1
ATOM 1170 O O . GLU A 1 149 ? -13.121 8.313 27.729 1.00 81.81 149 GLU A O 1
ATOM 1175 N N . SER A 1 150 ? -11.895 9.364 26.181 1.00 82.75 150 SER A N 1
ATOM 1176 C CA . SER A 1 150 ? -11.249 10.273 27.127 1.00 82.75 150 SER A CA 1
ATOM 1177 C C . SER A 1 150 ? -12.111 11.492 27.435 1.00 82.75 150 SER A C 1
ATOM 1179 O O . SER A 1 150 ? -12.447 12.259 26.531 1.00 82.75 150 SER A O 1
ATOM 1181 N N . LYS A 1 151 ? -12.389 11.706 28.729 1.00 83.25 151 LYS A N 1
ATOM 1182 C CA . LYS A 1 151 ? -13.059 12.906 29.270 1.00 83.25 151 LYS A CA 1
ATOM 1183 C C . LYS A 1 151 ? -12.109 14.073 29.537 1.00 83.25 151 LYS A C 1
ATOM 1185 O O . LYS A 1 151 ? -12.556 15.207 29.647 1.00 83.25 151 LYS A O 1
ATOM 1190 N N . ASN A 1 152 ? -10.812 13.787 29.653 1.00 85.31 152 ASN A N 1
ATOM 1191 C CA . ASN A 1 152 ? -9.819 14.727 30.182 1.00 85.31 152 ASN A CA 1
ATOM 1192 C C . ASN A 1 152 ? -8.671 15.022 29.201 1.00 85.31 152 ASN A C 1
ATOM 1194 O O . ASN A 1 152 ? -7.810 15.840 29.506 1.00 85.31 152 ASN A O 1
ATOM 1198 N N . LEU A 1 153 ? -8.631 14.352 28.044 1.00 86.69 153 LEU A N 1
ATOM 1199 C CA . LEU A 1 153 ? -7.632 14.563 26.991 1.00 86.69 153 LEU A CA 1
ATOM 1200 C C . LEU A 1 153 ? -8.322 14.732 25.632 1.00 86.69 153 LEU A C 1
ATOM 1202 O O . LEU A 1 153 ? -9.409 14.180 25.440 1.00 86.69 153 LEU A O 1
ATOM 1206 N N . PRO A 1 154 ? -7.684 15.425 24.668 1.00 85.31 154 PRO A N 1
ATOM 1207 C CA . PRO A 1 154 ? -8.162 15.455 23.291 1.00 85.31 154 PRO A CA 1
ATOM 1208 C C . PRO A 1 154 ? -8.324 14.038 22.724 1.00 85.31 154 PRO A C 1
ATOM 1210 O O . PRO A 1 154 ? -7.423 13.211 22.852 1.00 85.31 154 PRO A O 1
ATOM 1213 N N . GLY A 1 155 ? -9.447 13.772 22.050 1.00 84.56 155 GLY A N 1
ATOM 1214 C CA . GLY A 1 155 ? -9.737 12.458 21.455 1.00 84.56 155 GLY A CA 1
ATOM 1215 C C . GLY A 1 155 ? -8.852 12.086 20.257 1.00 84.56 155 GLY A C 1
ATOM 1216 O O . GLY A 1 155 ? -8.854 10.943 19.815 1.00 84.56 155 GLY A O 1
ATOM 1217 N N . PHE A 1 156 ? -8.077 13.037 19.729 1.00 85.62 156 PHE A N 1
ATOM 1218 C CA . PHE A 1 156 ? -7.084 12.802 18.686 1.00 85.62 156 PHE A CA 1
ATOM 1219 C C . PHE A 1 156 ? -5.804 13.561 19.028 1.00 85.62 156 PHE A C 1
ATOM 1221 O O . PHE A 1 156 ? -5.822 14.778 19.219 1.00 85.62 156 PHE A O 1
ATOM 1228 N N . MET A 1 157 ? -4.690 12.836 19.103 1.00 83.88 157 MET A 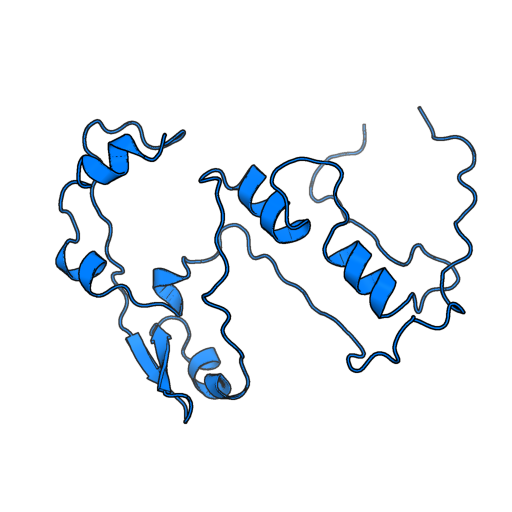N 1
ATOM 1229 C CA . MET A 1 157 ? -3.371 13.384 19.405 1.00 83.88 157 MET A CA 1
ATOM 1230 C C . MET A 1 157 ? -2.392 12.988 18.306 1.00 83.88 157 MET A C 1
ATOM 1232 O O . MET A 1 157 ? -2.333 11.827 17.907 1.00 83.88 157 MET A O 1
ATOM 1236 N N . VAL A 1 158 ? -1.595 13.949 17.847 1.00 82.69 158 VAL A N 1
ATOM 1237 C CA . VAL A 1 158 ? -0.492 13.705 16.913 1.00 82.69 158 VAL A CA 1
ATOM 1238 C C . VAL A 1 158 ? 0.811 13.869 17.677 1.00 82.69 158 VAL A C 1
ATOM 1240 O O . VAL A 1 158 ? 1.139 14.964 18.135 1.00 82.69 158 VAL A O 1
ATOM 1243 N N . LEU A 1 159 ? 1.558 12.778 17.817 1.00 81.62 159 LEU A N 1
ATOM 1244 C CA . LEU A 1 159 ? 2.882 12.808 18.426 1.00 81.62 159 LEU A CA 1
ATOM 1245 C C . LEU A 1 159 ? 3.908 13.178 17.357 1.00 81.62 159 LEU A C 1
ATOM 1247 O O . LEU A 1 159 ? 4.037 12.499 16.339 1.00 81.62 159 LEU A O 1
ATOM 1251 N N . ARG A 1 160 ? 4.654 14.260 17.580 1.00 72.19 160 ARG A N 1
ATOM 1252 C CA . ARG A 1 160 ? 5.794 14.595 16.726 1.00 72.19 160 ARG A CA 1
ATOM 1253 C C . ARG A 1 160 ? 6.986 13.735 17.122 1.00 72.19 160 ARG A C 1
ATOM 1255 O O . ARG A 1 160 ? 7.432 13.793 18.264 1.00 72.19 160 ARG A O 1
ATOM 1262 N N . SER A 1 161 ? 7.534 12.998 16.164 1.00 60.59 161 SER A N 1
ATOM 1263 C CA . SER A 1 161 ? 8.855 12.392 16.313 1.00 60.59 161 SER A CA 1
ATOM 1264 C C . SER A 1 161 ? 9.929 13.427 15.964 1.00 60.59 161 SER A C 1
ATOM 1266 O O . SER A 1 161 ? 9.834 14.082 14.929 1.00 60.59 161 SER A O 1
ATOM 1268 N N . GLY A 1 162 ? 10.920 13.600 16.843 1.00 63.38 162 GLY A N 1
ATOM 1269 C CA . GLY A 1 162 ? 12.155 14.339 16.563 1.00 63.38 162 GLY A CA 1
ATOM 1270 C C . GLY A 1 162 ? 12.011 15.839 16.280 1.00 63.38 162 GLY A C 1
ATOM 1271 O O . GLY A 1 162 ? 12.075 16.262 15.136 1.00 63.38 162 GLY A O 1
ATOM 1272 N N . MET A 1 163 ? 11.947 16.662 17.329 1.00 53.41 163 MET A N 1
ATOM 1273 C CA . MET A 1 163 ? 12.649 17.953 17.403 1.00 53.41 163 MET A CA 1
ATOM 1274 C C . MET A 1 163 ? 12.929 18.240 18.878 1.00 53.41 163 MET A C 1
ATOM 1276 O O . MET A 1 163 ? 12.029 18.094 19.704 1.00 53.41 163 MET A O 1
ATOM 1280 N N . HIS A 1 164 ? 14.155 18.651 19.216 1.00 51.09 164 HIS A N 1
ATOM 1281 C CA . HIS A 1 164 ? 14.396 19.255 20.526 1.00 51.09 164 HIS A CA 1
ATOM 1282 C C . HIS A 1 164 ? 13.476 20.476 20.669 1.00 51.09 164 HIS A C 1
ATOM 1284 O O . HIS A 1 164 ? 13.359 21.244 19.703 1.00 51.09 164 HIS A O 1
ATOM 1290 N N . PRO A 1 165 ? 12.819 20.666 21.824 1.00 51.88 165 PRO A N 1
ATOM 1291 C CA . PRO A 1 165 ? 12.150 21.927 22.095 1.00 51.88 165 PRO A CA 1
ATOM 1292 C C . PRO A 1 165 ? 13.193 23.047 21.972 1.00 51.88 165 PRO A C 1
ATOM 1294 O O . PRO A 1 165 ? 14.275 22.951 22.550 1.00 51.88 165 PRO A O 1
ATOM 1297 N N . ARG A 1 166 ? 12.899 24.059 21.153 1.00 48.41 166 ARG A N 1
ATOM 1298 C CA . ARG A 1 166 ? 13.562 25.362 21.258 1.00 48.41 166 ARG A CA 1
ATOM 1299 C C . ARG A 1 166 ? 12.758 26.226 22.209 1.00 48.41 166 ARG A C 1
ATOM 1301 O O . ARG A 1 166 ? 11.511 26.150 22.115 1.00 48.41 166 ARG A O 1
#

Sequence (166 aa):
MLASEGQCAEGTTDRQTHHAPTAKNVIFMCQIGAPSQFDLFDPKPILNQRDGEALPQSYLDRVDFAQIKEAQPKLMGTPYKFERHGESGQWVSELMPHTAGIVDHISFVHTCQAEDPNHMFGELHMNTGWRRFGRPSLGSWVLYGLGSESKNLPGFMVLRSGMHPR

Radius of gyration: 21.44 Å; chains: 1; bounding box: 44×53×54 Å

Secondary structure (DSSP, 8-state):
-----------STT---SS--S-S-------TTPPPHHHHT---HHHHHTTTSBPPHHHHTT---SS---SSPBP----S-EEEETTTTEEEETT-HHHHTTGGG---------S--SHHHHHHHHHHSSSSTTSPPHHHHHHHHH--S-SSS-S---PPPS----

pLDDT: mean 84.98, std 16.12, range [29.92, 98.31]

Foldseek 3Di:
DDDDDDPPPQAQQPPDAPDDDPDQDDDDDDDVPDDDCCQFFNPDVVLQVQAFPWDDVVVVVPDDDPPDPDPTDGRHHHPWDWFQADPVRTIGTPVPVVCSVCVVVDDDDPPDDDPDPDPQQVVVCQQFVGSDPDGHGPQNVCCSRNGANDRPDHSDDDDDDDDDDD